Protein AF-A0A4Q8LAD1-F1 (afdb_monomer_lite)

Foldseek 3Di:
DFVLVQLVLLVVLVNDLCQLCVQLVHDSVVNVCSVVVVDRDDDPSSRVSSVVDGSPFDFDADPVRHGDYGPDDDDPDCPDPPPPPPDDD

Secondary structure (DSSP, 8-state):
--HHHHHHHHHHTT--HHHHHHHHTS-HHHHHHHHTTS-SS--HHHHHHHTT--TTSPEEE-TTS-EEEESS-PPP---------PPP-

pLDDT: mean 86.56, std 16.09, range [48.0, 97.5]

Structure (mmCIF, N/CA/C/O backbone):
data_AF-A0A4Q8LAD1-F1
#
_entry.id   AF-A0A4Q8LAD1-F1
#
loop_
_atom_site.group_PDB
_atom_site.id
_atom_site.type_symbol
_atom_site.label_atom_id
_atom_site.label_alt_id
_atom_site.label_comp_id
_atom_site.label_asym_id
_atom_site.label_entity_id
_atom_site.label_seq_id
_atom_site.pdbx_PDB_ins_code
_atom_site.Cartn_x
_atom_site.Cartn_y
_atom_site.Cartn_z
_atom_site.occupancy
_atom_site.B_iso_or_equiv
_atom_site.auth_seq_id
_atom_site.auth_comp_id
_atom_site.auth_asym_id
_atom_site.auth_atom_id
_atom_site.pdbx_PDB_model_num
ATOM 1 N N . MET A 1 1 ? 8.763 -15.155 -2.895 1.00 68.31 1 MET A N 1
ATOM 2 C CA . MET A 1 1 ? 7.660 -14.260 -2.488 1.00 68.31 1 MET A CA 1
ATOM 3 C C . MET A 1 1 ? 6.736 -14.083 -3.682 1.00 68.31 1 MET A C 1
ATOM 5 O O . MET A 1 1 ? 7.255 -13.821 -4.759 1.00 68.31 1 MET A O 1
ATOM 9 N N . ASP A 1 2 ? 5.423 -14.273 -3.532 1.00 91.12 2 ASP A N 1
ATOM 10 C CA . ASP A 1 2 ? 4.456 -13.966 -4.597 1.00 91.12 2 ASP A CA 1
ATOM 11 C C . ASP A 1 2 ? 3.954 -12.526 -4.432 1.00 91.12 2 ASP A C 1
ATOM 13 O O . ASP A 1 2 ? 3.260 -12.204 -3.466 1.00 91.12 2 ASP A O 1
ATOM 17 N N . TRP A 1 3 ? 4.337 -11.644 -5.356 1.00 94.12 3 TRP A N 1
ATOM 18 C CA . TRP A 1 3 ? 4.034 -10.212 -5.262 1.00 94.12 3 TRP A CA 1
ATOM 19 C C . TRP A 1 3 ? 2.541 -9.918 -5.344 1.00 94.12 3 TRP A C 1
ATOM 21 O O . TRP A 1 3 ? 2.058 -9.005 -4.681 1.00 94.12 3 TRP A O 1
ATOM 31 N N . ARG A 1 4 ? 1.797 -10.711 -6.119 1.00 95.50 4 ARG A N 1
ATOM 32 C CA . ARG A 1 4 ? 0.347 -10.571 -6.247 1.00 95.50 4 ARG A CA 1
ATOM 33 C C . ARG A 1 4 ? -0.353 -10.834 -4.917 1.00 95.50 4 ARG A C 1
ATOM 35 O O . ARG A 1 4 ? -1.168 -10.021 -4.491 1.00 95.50 4 ARG A O 1
ATOM 42 N N . SER A 1 5 ? -0.020 -11.940 -4.260 1.00 96.44 5 SER A N 1
ATOM 43 C CA . SER A 1 5 ? -0.565 -12.306 -2.950 1.00 96.44 5 SER A CA 1
ATOM 44 C C . SER A 1 5 ? -0.148 -11.311 -1.873 1.00 96.44 5 SER A C 1
ATOM 46 O O . SER A 1 5 ? -0.953 -10.977 -1.010 1.00 96.44 5 SER A O 1
ATOM 48 N N . HIS A 1 6 ? 1.075 -10.780 -1.954 1.00 96.38 6 HIS A N 1
ATOM 49 C CA . HIS A 1 6 ? 1.544 -9.740 -1.038 1.00 96.38 6 HIS A CA 1
ATOM 50 C C . HIS A 1 6 ? 0.782 -8.420 -1.199 1.00 96.38 6 HIS A C 1
ATOM 52 O O . HIS A 1 6 ? 0.315 -7.855 -0.222 1.00 96.38 6 HIS A O 1
ATOM 58 N N . ILE A 1 7 ? 0.579 -7.940 -2.428 1.00 96.50 7 ILE A N 1
ATOM 59 C CA . ILE A 1 7 ? -0.240 -6.740 -2.665 1.00 96.50 7 ILE A CA 1
ATOM 60 C C . ILE A 1 7 ? -1.683 -6.991 -2.218 1.00 96.50 7 ILE A C 1
ATOM 62 O O . ILE A 1 7 ? -2.302 -6.109 -1.627 1.00 96.50 7 ILE A O 1
ATOM 66 N N . ARG A 1 8 ? -2.217 -8.196 -2.454 1.00 97.31 8 ARG A N 1
ATOM 67 C CA . ARG A 1 8 ? -3.570 -8.553 -2.024 1.00 97.31 8 ARG A CA 1
ATOM 68 C C . ARG A 1 8 ? -3.725 -8.520 -0.505 1.00 97.31 8 ARG A C 1
ATOM 70 O O . ARG A 1 8 ? -4.694 -7.939 -0.037 1.00 97.31 8 ARG A O 1
ATOM 77 N N . SER A 1 9 ? -2.757 -9.032 0.253 1.00 97.50 9 SER A N 1
ATOM 78 C CA . SER A 1 9 ? -2.821 -8.983 1.719 1.00 97.50 9 SER A CA 1
ATOM 79 C C . SER A 1 9 ? -2.786 -7.552 2.269 1.00 97.50 9 SER A C 1
ATOM 81 O O . SER A 1 9 ? -3.453 -7.269 3.259 1.00 97.50 9 SER A O 1
ATOM 83 N N . LEU A 1 10 ? -2.080 -6.625 1.610 1.00 97.25 10 LEU A N 1
ATOM 84 C CA . LEU A 1 10 ? -2.110 -5.199 1.961 1.00 97.25 10 LEU A CA 1
ATOM 85 C C . LEU A 1 10 ? -3.486 -4.575 1.697 1.00 97.25 10 LEU A C 1
ATOM 87 O O . LEU A 1 10 ? -3.979 -3.804 2.519 1.00 97.25 10 LEU A O 1
ATOM 91 N N . VAL A 1 11 ? -4.114 -4.921 0.569 1.00 97.44 11 VAL A N 1
ATOM 92 C CA . VAL A 1 11 ? -5.475 -4.469 0.242 1.00 97.44 11 VAL A CA 1
ATOM 93 C C . VAL A 1 11 ? -6.485 -5.014 1.253 1.00 97.44 11 VAL A C 1
ATOM 95 O O . VAL A 1 11 ? -7.300 -4.247 1.761 1.00 97.44 11 VAL A O 1
ATOM 98 N N . ASP A 1 12 ? -6.391 -6.298 1.602 1.00 97.50 12 ASP A N 1
ATOM 99 C CA . ASP A 1 12 ? -7.257 -6.935 2.602 1.00 97.50 12 ASP A CA 1
ATOM 100 C C . ASP A 1 12 ? -7.055 -6.327 4.008 1.00 97.50 12 ASP A C 1
ATOM 102 O O . ASP A 1 12 ? -7.999 -6.241 4.790 1.00 97.50 12 ASP A O 1
ATOM 106 N N . ALA A 1 13 ? -5.853 -5.819 4.312 1.00 95.94 13 ALA A N 1
ATOM 107 C CA . ALA A 1 13 ? -5.554 -5.054 5.529 1.00 95.94 13 ALA A CA 1
ATOM 108 C C . ALA A 1 13 ? -6.059 -3.593 5.497 1.00 95.94 13 ALA A C 1
ATOM 110 O O . ALA A 1 13 ? -5.880 -2.846 6.460 1.00 95.94 13 ALA A O 1
ATOM 111 N N . GLY A 1 14 ? -6.692 -3.166 4.401 1.00 96.69 14 GLY A N 1
ATOM 112 C CA . GLY A 1 14 ? -7.278 -1.834 4.250 1.00 96.69 14 GLY A CA 1
ATOM 113 C C . GLY A 1 14 ? -6.344 -0.783 3.649 1.00 96.69 14 GLY A C 1
ATOM 114 O O . GLY A 1 14 ? -6.677 0.404 3.679 1.00 96.69 14 GLY A O 1
ATOM 115 N N . ALA A 1 15 ? -5.193 -1.173 3.090 1.00 97.19 15 ALA A N 1
ATOM 116 C CA . ALA A 1 15 ? -4.344 -0.253 2.341 1.00 97.19 15 ALA A CA 1
ATOM 117 C C . ALA A 1 15 ? -4.936 -0.015 0.936 1.00 97.19 15 ALA A C 1
ATOM 119 O O . ALA A 1 15 ? -5.035 -0.951 0.137 1.00 97.19 15 ALA A O 1
ATOM 120 N N . PRO A 1 16 ? -5.316 1.224 0.577 1.00 97.25 16 PRO A N 1
ATOM 121 C CA . PRO A 1 16 ? -5.837 1.500 -0.753 1.00 97.25 16 PRO A CA 1
ATOM 122 C C . PRO A 1 16 ? -4.724 1.392 -1.804 1.00 97.25 16 PRO A C 1
ATOM 124 O O . PRO A 1 16 ? -3.566 1.725 -1.544 1.00 97.25 16 PRO A O 1
ATOM 127 N N . ILE A 1 17 ? -5.086 1.000 -3.031 1.00 96.88 17 ILE A N 1
ATOM 128 C CA . ILE A 1 17 ? -4.137 0.816 -4.147 1.00 96.88 17 ILE A CA 1
ATOM 129 C C . ILE A 1 17 ? -3.267 2.060 -4.369 1.00 96.88 17 ILE A C 1
ATOM 131 O O . ILE A 1 17 ? -2.072 1.930 -4.618 1.00 96.88 17 ILE A O 1
ATOM 135 N N . GLY A 1 18 ? -3.835 3.264 -4.233 1.00 96.56 18 GLY A N 1
ATOM 136 C CA . GLY A 1 18 ? -3.085 4.516 -4.367 1.00 96.56 18 GLY A CA 1
ATOM 137 C C . GLY A 1 18 ? -1.957 4.664 -3.341 1.00 96.56 18 GLY A C 1
ATOM 138 O O . GLY A 1 18 ? -0.872 5.114 -3.694 1.00 96.56 18 GLY A O 1
ATOM 139 N N . VAL A 1 19 ? -2.169 4.216 -2.101 1.00 97.38 19 VAL A N 1
ATOM 140 C CA . VAL A 1 19 ? -1.150 4.254 -1.039 1.00 97.38 19 VAL A CA 1
ATOM 141 C C . VAL A 1 19 ? -0.071 3.199 -1.268 1.00 97.38 19 VAL A C 1
ATOM 143 O O . VAL A 1 19 ? 1.111 3.489 -1.092 1.00 97.38 19 VAL A O 1
ATOM 146 N N . ILE A 1 20 ? -0.452 2.006 -1.733 1.00 96.88 20 ILE A N 1
ATOM 147 C CA . ILE A 1 20 ? 0.499 0.957 -2.136 1.00 96.88 20 ILE A CA 1
ATOM 148 C C . ILE A 1 20 ? 1.381 1.456 -3.286 1.00 96.88 20 ILE A C 1
ATOM 150 O O . ILE A 1 20 ? 2.606 1.374 -3.212 1.00 96.88 20 ILE A O 1
ATOM 154 N N . ALA A 1 21 ? 0.767 2.036 -4.316 1.00 96.56 21 ALA A N 1
ATOM 155 C CA . ALA A 1 21 ? 1.466 2.586 -5.471 1.00 96.56 21 ALA A CA 1
ATOM 156 C C . ALA A 1 21 ? 2.408 3.736 -5.082 1.00 96.56 21 ALA A C 1
ATOM 158 O O . ALA A 1 21 ? 3.562 3.747 -5.508 1.00 96.56 21 ALA A O 1
ATOM 159 N N . ALA A 1 22 ? 1.952 4.652 -4.220 1.00 95.88 22 ALA A N 1
ATOM 160 C CA . ALA A 1 22 ? 2.765 5.754 -3.712 1.00 95.88 22 ALA A CA 1
ATOM 161 C C . ALA A 1 22 ? 3.980 5.252 -2.916 1.00 95.88 22 ALA A C 1
ATOM 163 O O . ALA A 1 22 ? 5.094 5.721 -3.140 1.00 95.88 22 ALA A O 1
ATOM 164 N N . HIS A 1 23 ? 3.793 4.255 -2.046 1.00 95.38 23 HIS A N 1
ATOM 165 C CA . HIS A 1 23 ? 4.887 3.634 -1.295 1.00 95.38 23 HIS A CA 1
ATOM 166 C C . HIS A 1 23 ? 5.916 2.968 -2.219 1.00 95.38 23 HIS A C 1
ATOM 168 O O . HIS A 1 23 ? 7.121 3.101 -2.019 1.00 95.38 23 HIS A O 1
ATOM 174 N N . MET A 1 24 ? 5.439 2.287 -3.261 1.00 94.75 24 MET A N 1
ATOM 175 C CA . MET A 1 24 ? 6.262 1.644 -4.287 1.00 94.75 24 MET A CA 1
ATOM 176 C C . MET A 1 24 ? 6.881 2.619 -5.298 1.00 94.75 24 MET A C 1
ATOM 178 O O . MET A 1 24 ? 7.705 2.189 -6.099 1.00 94.75 24 MET A O 1
ATOM 182 N N . GLN A 1 25 ? 6.474 3.893 -5.293 1.00 94.56 25 GLN A N 1
ATOM 183 C CA . GLN A 1 25 ? 6.815 4.897 -6.308 1.00 94.56 25 GLN A CA 1
ATOM 184 C C . GLN A 1 25 ? 6.482 4.478 -7.749 1.00 94.56 25 GLN A C 1
ATOM 186 O O . GLN A 1 25 ? 7.254 4.686 -8.685 1.00 94.56 25 GLN A O 1
ATOM 191 N N . VAL A 1 26 ? 5.306 3.885 -7.941 1.00 94.62 26 VAL A N 1
ATOM 192 C CA . VAL A 1 26 ? 4.788 3.487 -9.258 1.00 94.62 26 VAL A CA 1
ATOM 193 C C . VAL A 1 26 ? 3.385 4.047 -9.479 1.00 94.62 26 VAL A C 1
ATOM 195 O O . VAL A 1 26 ? 2.763 4.592 -8.570 1.00 94.62 26 VAL A O 1
ATOM 198 N N . SER A 1 27 ? 2.856 3.901 -10.695 1.00 96.06 27 SER A N 1
ATOM 199 C CA . SER A 1 27 ? 1.462 4.250 -10.968 1.00 96.06 27 SER A CA 1
ATOM 200 C C . SER A 1 27 ? 0.490 3.226 -10.348 1.00 96.06 27 SER A C 1
ATOM 202 O O . SER A 1 27 ? 0.813 2.036 -10.265 1.00 96.06 27 SER A O 1
ATOM 204 N N . PRO A 1 28 ? -0.742 3.629 -9.980 1.00 96.56 28 PRO A N 1
ATOM 205 C CA . PRO A 1 28 ? -1.784 2.696 -9.532 1.00 96.56 28 PRO A CA 1
ATOM 206 C C . PRO A 1 28 ? -2.106 1.595 -10.556 1.00 96.56 28 PRO A C 1
ATOM 208 O O . PRO A 1 28 ? -2.443 0.467 -10.185 1.00 96.56 28 PRO A O 1
ATOM 211 N N . SER A 1 29 ? -1.958 1.898 -11.850 1.00 95.81 29 SER A N 1
ATOM 212 C CA . SER A 1 29 ? -2.125 0.919 -12.926 1.00 95.81 29 SER A CA 1
ATOM 213 C C . SER A 1 29 ? -1.100 -0.206 -12.836 1.00 95.81 29 SER A C 1
ATOM 215 O O . SER A 1 29 ? -1.480 -1.360 -12.989 1.00 95.81 29 SER A O 1
ATOM 217 N N . ALA A 1 30 ? 0.161 0.089 -12.500 1.00 94.75 30 ALA A N 1
ATOM 218 C CA . ALA A 1 30 ? 1.192 -0.941 -12.355 1.00 94.75 30 ALA A CA 1
ATOM 219 C C . ALA A 1 30 ? 0.844 -1.946 -11.242 1.00 94.75 30 ALA A C 1
ATOM 221 O O . ALA A 1 30 ? 1.005 -3.155 -11.406 1.00 94.75 30 ALA A O 1
ATOM 222 N N . VAL A 1 31 ? 0.296 -1.461 -10.122 1.00 95.94 31 VAL A N 1
ATOM 223 C CA . VAL A 1 31 ? -0.206 -2.317 -9.033 1.00 95.94 31 VAL A CA 1
ATOM 224 C C . VAL A 1 31 ? -1.395 -3.159 -9.513 1.00 95.94 31 VAL A C 1
ATOM 226 O O . VAL A 1 31 ? -1.454 -4.363 -9.257 1.00 95.94 31 VAL A O 1
ATOM 229 N N . SER A 1 32 ? -2.310 -2.550 -10.270 1.00 96.06 32 SER A N 1
ATOM 230 C CA . SER A 1 32 ? -3.479 -3.234 -10.841 1.00 96.06 32 SER A CA 1
ATOM 231 C C . SER A 1 32 ? -3.090 -4.322 -11.850 1.00 96.06 32 SER A C 1
ATOM 233 O O . SER A 1 32 ? -3.695 -5.391 -11.868 1.00 96.06 32 SER A O 1
ATOM 235 N N . GLU A 1 33 ? -2.049 -4.107 -12.656 1.00 96.19 33 GLU A N 1
ATOM 236 C CA . GLU A 1 33 ? -1.521 -5.099 -13.600 1.00 96.19 33 GLU A CA 1
ATOM 237 C C . GLU A 1 33 ? -0.918 -6.317 -12.897 1.00 96.19 33 GLU A C 1
ATOM 239 O O . GLU A 1 33 ? -1.107 -7.447 -13.359 1.00 96.19 33 GLU A O 1
ATOM 244 N N . ILE A 1 34 ? -0.239 -6.109 -11.764 1.00 95.12 34 ILE A N 1
ATOM 245 C CA . ILE A 1 34 ? 0.274 -7.205 -10.933 1.00 95.12 34 ILE A CA 1
ATOM 246 C C . ILE A 1 34 ? -0.891 -7.993 -10.321 1.00 95.12 34 ILE A C 1
ATOM 248 O O . ILE A 1 34 ? -0.911 -9.224 -10.377 1.00 95.12 34 ILE A O 1
ATOM 252 N N . LEU A 1 35 ? -1.916 -7.304 -9.807 1.00 95.56 35 LEU A N 1
ATOM 253 C CA . LEU A 1 35 ? -3.132 -7.943 -9.288 1.00 95.56 35 LEU A CA 1
ATOM 254 C C . LEU A 1 35 ? -3.898 -8.731 -10.361 1.00 95.56 35 LEU A C 1
ATOM 256 O O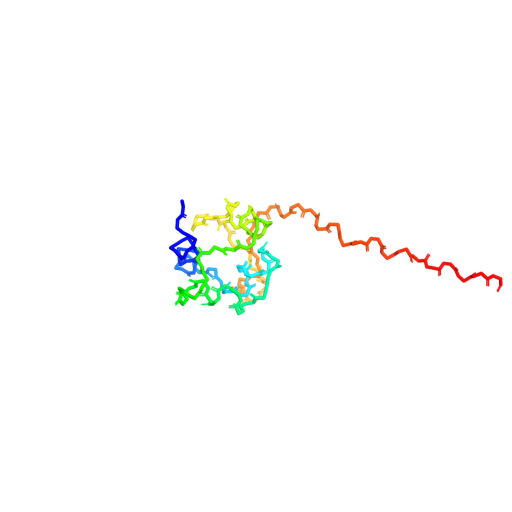 . LEU A 1 35 ? -4.440 -9.804 -10.070 1.00 95.56 35 LEU A O 1
ATOM 260 N N . ALA A 1 36 ? -3.896 -8.237 -11.600 1.00 95.69 36 ALA A N 1
ATOM 261 C CA . ALA A 1 36 ? -4.474 -8.897 -12.767 1.00 95.69 36 ALA A CA 1
ATOM 262 C C . ALA A 1 36 ? -3.602 -10.040 -13.324 1.00 95.69 36 ALA A C 1
ATOM 264 O O . ALA A 1 36 ? -4.021 -10.721 -14.256 1.00 95.69 36 ALA A O 1
ATOM 265 N N . GLY A 1 37 ? -2.397 -10.257 -12.785 1.00 93.44 37 GLY A N 1
ATOM 266 C CA . GLY A 1 37 ? -1.465 -11.286 -13.254 1.00 93.44 37 GLY A CA 1
ATOM 267 C C . GLY A 1 37 ? -0.823 -10.990 -14.614 1.00 93.44 37 GLY A C 1
ATOM 268 O O . GLY A 1 37 ? -0.178 -11.869 -15.180 1.00 93.44 37 GLY A O 1
ATOM 269 N N . ARG A 1 38 ? -0.974 -9.766 -15.138 1.00 92.75 38 ARG A N 1
ATOM 270 C CA . ARG A 1 38 ? -0.340 -9.326 -16.394 1.00 92.75 38 ARG A CA 1
ATOM 271 C C . ARG A 1 38 ? 1.156 -9.080 -16.213 1.00 92.75 38 ARG A C 1
ATOM 273 O O . ARG A 1 38 ? 1.933 -9.314 -17.132 1.00 92.75 38 ARG A O 1
ATOM 280 N N . THR A 1 39 ? 1.548 -8.688 -15.002 1.00 90.88 39 THR A N 1
ATOM 281 C CA . THR A 1 39 ? 2.939 -8.473 -14.602 1.00 90.88 39 THR A CA 1
ATOM 282 C C . THR A 1 39 ? 3.269 -9.366 -13.409 1.00 90.88 39 THR A C 1
ATOM 284 O O . THR A 1 39 ? 2.610 -9.299 -12.376 1.00 90.88 39 THR A O 1
ATOM 287 N N . LYS A 1 40 ? 4.300 -10.211 -13.533 1.00 84.00 40 LYS A N 1
ATOM 288 C CA . LYS A 1 40 ? 4.679 -11.177 -12.480 1.00 84.00 40 LYS A CA 1
ATOM 289 C C . LYS A 1 40 ? 5.482 -10.559 -11.331 1.00 84.00 40 LYS A C 1
ATOM 291 O O . LYS A 1 40 ? 5.507 -11.119 -10.241 1.00 84.00 40 LYS A O 1
ATOM 296 N N . SER A 1 41 ? 6.163 -9.437 -11.571 1.00 85.81 41 SER A N 1
ATOM 297 C CA . SER A 1 41 ? 7.016 -8.781 -10.576 1.00 85.81 41 SER A CA 1
ATOM 298 C C . SER A 1 41 ? 7.101 -7.273 -10.817 1.00 85.81 41 SER A C 1
ATOM 300 O O . SER A 1 41 ? 7.205 -6.865 -11.976 1.00 85.81 41 SER A O 1
ATOM 302 N N . PRO A 1 42 ? 7.124 -6.442 -9.758 1.00 90.19 42 PRO A N 1
ATOM 303 C CA . PRO A 1 42 ? 7.510 -5.040 -9.869 1.00 90.19 42 PRO A CA 1
ATOM 304 C C . PRO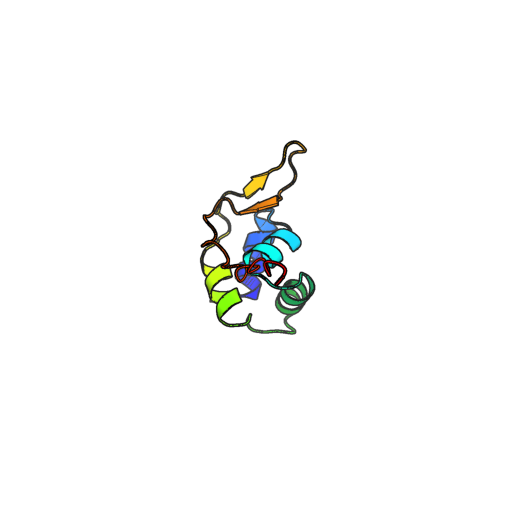 A 1 42 ? 8.945 -4.883 -10.399 1.00 90.19 42 PRO A C 1
ATOM 306 O O . PRO A 1 42 ? 9.744 -5.826 -10.365 1.00 90.19 42 PRO A O 1
ATOM 309 N N . ARG A 1 43 ? 9.294 -3.658 -10.818 1.00 90.56 43 ARG A N 1
ATOM 310 C CA . ARG A 1 43 ? 10.701 -3.254 -11.002 1.00 90.56 43 ARG A CA 1
ATOM 311 C C . ARG A 1 43 ? 11.461 -3.376 -9.675 1.00 90.56 43 ARG A C 1
ATOM 313 O O . ARG A 1 43 ? 10.852 -3.260 -8.615 1.00 90.56 43 ARG A O 1
ATOM 320 N N . ALA A 1 44 ? 12.778 -3.573 -9.740 1.00 91.31 44 ALA A N 1
ATOM 321 C CA . ALA A 1 44 ? 13.599 -3.912 -8.572 1.00 91.31 44 ALA A CA 1
ATOM 322 C C . ALA A 1 44 ? 13.425 -2.939 -7.388 1.00 91.31 44 ALA A C 1
ATOM 324 O O . ALA A 1 44 ? 13.121 -3.382 -6.286 1.00 91.31 44 ALA A O 1
ATOM 325 N N . ASP A 1 45 ? 13.525 -1.626 -7.618 1.00 90.50 45 ASP A N 1
ATOM 326 C CA . ASP A 1 45 ? 13.330 -0.606 -6.572 1.00 90.50 45 ASP A CA 1
ATOM 327 C C . ASP A 1 45 ? 11.932 -0.681 -5.925 1.00 90.50 45 ASP A C 1
ATOM 329 O O . ASP A 1 45 ? 11.801 -0.767 -4.704 1.00 90.50 45 ASP A O 1
ATOM 333 N N . ALA A 1 46 ? 10.880 -0.780 -6.744 1.00 93.81 46 ALA A N 1
ATOM 334 C CA . ALA A 1 46 ? 9.506 -0.926 -6.266 1.00 93.81 46 ALA A CA 1
ATOM 335 C C . ALA A 1 46 ? 9.299 -2.21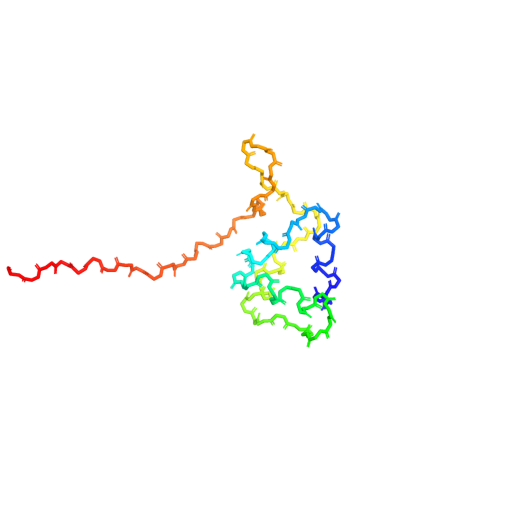8 -5.457 1.00 93.81 46 ALA A C 1
ATOM 337 O O . ALA A 1 46 ? 8.544 -2.221 -4.486 1.00 93.81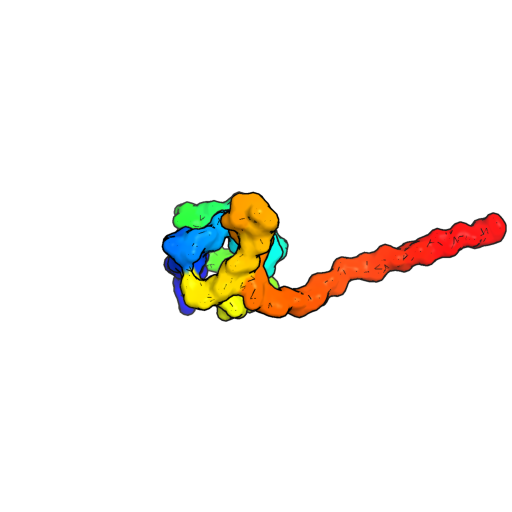 46 ALA A O 1
ATOM 338 N N . ALA A 1 47 ? 9.973 -3.309 -5.832 1.00 93.69 47 ALA A N 1
ATOM 339 C CA . ALA A 1 47 ? 9.946 -4.565 -5.089 1.00 93.69 47 ALA A CA 1
ATOM 340 C C . ALA A 1 47 ? 10.625 -4.428 -3.715 1.00 93.69 47 ALA A C 1
ATOM 342 O O . ALA A 1 47 ? 10.073 -4.899 -2.722 1.00 93.69 47 ALA A O 1
ATOM 343 N N . PHE A 1 48 ? 11.769 -3.736 -3.632 1.00 93.19 48 PHE A N 1
ATOM 344 C CA . PHE A 1 48 ? 12.432 -3.458 -2.354 1.00 93.19 48 PHE A CA 1
ATOM 345 C C . PHE A 1 48 ? 11.577 -2.591 -1.435 1.00 93.19 48 PHE A C 1
ATOM 347 O O . PHE A 1 48 ? 11.484 -2.885 -0.247 1.00 93.19 48 PHE A O 1
ATOM 354 N N . ARG A 1 49 ? 10.923 -1.556 -1.974 1.00 94.06 49 ARG A N 1
ATOM 355 C CA . ARG A 1 49 ? 9.980 -0.728 -1.210 1.00 94.06 49 ARG A CA 1
ATOM 356 C C . ARG A 1 49 ? 8.811 -1.571 -0.711 1.00 94.06 49 ARG A C 1
ATOM 358 O O . ARG A 1 49 ? 8.572 -1.638 0.486 1.00 94.06 49 ARG A O 1
ATOM 365 N N . LEU A 1 50 ? 8.157 -2.308 -1.608 1.00 94.44 50 LEU A N 1
ATOM 366 C CA . LEU A 1 50 ? 7.026 -3.173 -1.272 1.00 94.44 50 LEU A CA 1
ATOM 367 C C . LEU A 1 50 ? 7.362 -4.226 -0.199 1.00 94.44 50 LEU A C 1
ATOM 369 O O . LEU A 1 50 ? 6.518 -4.540 0.639 1.00 94.44 50 LEU A O 1
ATOM 373 N N . ALA A 1 51 ? 8.585 -4.757 -0.201 1.00 94.06 51 ALA A N 1
ATOM 374 C CA . ALA A 1 51 ? 9.043 -5.739 0.780 1.00 94.06 51 ALA A CA 1
ATOM 375 C C . ALA A 1 51 ? 9.190 -5.177 2.209 1.00 94.06 51 ALA A C 1
ATOM 377 O O . ALA A 1 51 ? 9.298 -5.956 3.154 1.00 94.06 51 ALA A O 1
ATOM 378 N N . ARG A 1 52 ? 9.179 -3.848 2.392 1.00 94.06 52 ARG A N 1
ATOM 379 C CA . ARG A 1 52 ? 9.275 -3.197 3.712 1.00 94.06 52 ARG A CA 1
ATOM 380 C C . ARG A 1 52 ? 7.945 -3.113 4.456 1.00 94.06 52 ARG A C 1
ATOM 382 O O . ARG A 1 52 ? 7.939 -2.760 5.631 1.00 94.06 52 ARG A O 1
ATOM 389 N N . VAL A 1 53 ? 6.835 -3.410 3.785 1.00 95.25 53 VAL A N 1
ATOM 390 C CA . VAL A 1 53 ? 5.489 -3.362 4.364 1.00 95.25 53 VAL A CA 1
ATOM 391 C C . VAL A 1 53 ? 4.818 -4.727 4.277 1.00 95.25 53 VAL A C 1
ATOM 393 O O . VAL A 1 53 ? 5.101 -5.529 3.391 1.00 95.25 53 VAL A O 1
ATOM 396 N N . ASN A 1 54 ? 3.913 -4.994 5.208 1.00 95.31 54 ASN A N 1
ATOM 397 C CA . ASN A 1 54 ? 3.106 -6.207 5.298 1.00 95.31 54 ASN A CA 1
ATOM 398 C C . ASN A 1 54 ? 1.706 -5.874 5.850 1.00 95.31 54 ASN A C 1
ATOM 400 O O . ASN A 1 54 ? 1.430 -4.733 6.215 1.00 95.31 54 ASN A O 1
ATOM 404 N N . ALA A 1 55 ? 0.823 -6.870 5.945 1.00 93.50 55 ALA A N 1
ATOM 405 C CA . ALA A 1 55 ? -0.558 -6.685 6.404 1.00 93.50 55 ALA A CA 1
ATOM 406 C C . ALA A 1 55 ? -0.699 -6.143 7.846 1.00 93.50 55 ALA A C 1
ATOM 408 O O . ALA A 1 55 ? -1.753 -5.633 8.206 1.00 93.50 55 ALA A O 1
ATOM 409 N N . GLN A 1 56 ? 0.343 -6.242 8.676 1.00 93.88 56 GLN A N 1
ATOM 410 C CA . GLN A 1 56 ? 0.357 -5.722 10.050 1.00 93.88 56 GLN A CA 1
ATOM 411 C C . GLN A 1 56 ? 0.952 -4.312 10.135 1.00 93.88 56 GLN A C 1
ATOM 413 O O . GLN A 1 56 ? 0.989 -3.712 11.207 1.00 93.88 56 GLN A O 1
ATOM 418 N N . THR A 1 57 ? 1.449 -3.785 9.015 1.00 94.25 57 THR A N 1
ATOM 419 C CA . THR A 1 57 ? 2.061 -2.463 8.970 1.00 94.25 57 THR A CA 1
ATOM 420 C C . THR A 1 57 ? 1.006 -1.400 9.277 1.00 94.25 57 THR A C 1
ATOM 422 O O . THR A 1 57 ? -0.010 -1.340 8.581 1.00 94.25 57 THR A O 1
ATOM 425 N N . PRO A 1 58 ? 1.228 -0.536 10.285 1.00 95.00 58 PRO A N 1
ATOM 426 C CA . PRO A 1 58 ? 0.257 0.484 10.645 1.00 95.00 58 PRO A CA 1
ATOM 427 C C . PRO A 1 58 ? 0.014 1.455 9.485 1.00 95.00 58 PRO A C 1
ATOM 429 O O . PRO A 1 58 ? 0.935 1.847 8.766 1.00 95.00 58 PRO A O 1
ATOM 432 N N . LEU A 1 59 ? -1.242 1.862 9.316 1.00 95.31 59 LEU A N 1
ATOM 433 C CA . LEU A 1 59 ? -1.670 2.805 8.287 1.00 95.31 59 LEU A CA 1
ATOM 434 C C . LEU A 1 59 ? -1.863 4.190 8.903 1.00 95.31 59 LEU A C 1
ATOM 436 O O . LEU A 1 59 ? -2.602 4.354 9.874 1.00 95.31 59 LEU A O 1
ATOM 440 N N . LYS A 1 60 ? -1.226 5.202 8.313 1.00 95.31 60 LYS A N 1
ATOM 441 C CA . LYS A 1 60 ? -1.445 6.603 8.663 1.00 95.31 60 LYS A CA 1
ATOM 442 C C . LYS A 1 60 ? -2.756 7.077 8.047 1.00 95.31 60 LYS A C 1
ATOM 444 O O . LYS A 1 60 ? -3.004 6.855 6.858 1.00 95.31 60 LYS A O 1
ATOM 449 N N . ARG A 1 61 ? -3.557 7.771 8.853 1.00 95.38 61 ARG A N 1
ATOM 450 C CA . ARG A 1 61 ? -4.810 8.396 8.431 1.00 95.38 61 ARG A CA 1
ATOM 451 C C . ARG A 1 61 ? -4.721 9.920 8.503 1.00 95.38 61 ARG A C 1
ATOM 453 O O . ARG A 1 61 ? -3.945 10.440 9.304 1.00 95.38 61 ARG A O 1
ATOM 460 N N . ASP A 1 62 ? -5.456 10.611 7.640 1.00 94.75 62 ASP A N 1
ATOM 461 C CA . ASP A 1 62 ? -5.657 12.061 7.734 1.00 94.75 62 ASP A CA 1
ATOM 462 C C . ASP A 1 62 ? -6.738 12.420 8.773 1.00 94.75 62 ASP A C 1
ATOM 464 O O . ASP A 1 62 ? -7.296 11.543 9.439 1.00 94.75 62 ASP A O 1
ATOM 468 N N . SER A 1 63 ? -7.017 13.718 8.927 1.00 94.12 63 SER A N 1
ATOM 469 C CA . SER A 1 63 ? -8.036 14.236 9.850 1.00 94.12 63 SER A CA 1
ATOM 470 C C . SER A 1 63 ? -9.455 13.755 9.524 1.00 94.12 63 SER A C 1
ATOM 472 O O . SER A 1 63 ? -10.283 13.666 10.425 1.00 94.12 63 SER A O 1
ATOM 474 N N . ASP A 1 64 ? -9.723 13.404 8.263 1.00 94.69 64 ASP A N 1
ATOM 475 C CA . ASP A 1 64 ? -10.989 12.829 7.795 1.00 94.69 64 ASP A CA 1
ATOM 476 C C . ASP A 1 64 ? -11.043 11.298 7.981 1.00 94.69 64 ASP A C 1
ATOM 478 O O . ASP A 1 64 ? -12.014 10.640 7.600 1.00 94.69 64 ASP A O 1
ATOM 482 N N . GLY A 1 65 ? -9.998 10.698 8.560 1.00 93.44 65 GLY A N 1
ATOM 483 C CA . GLY A 1 65 ? -9.901 9.264 8.818 1.00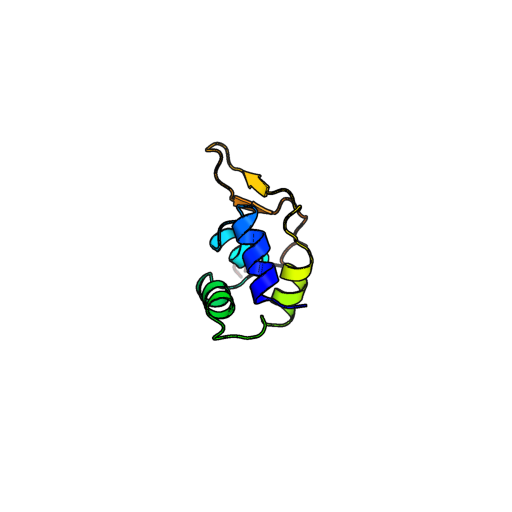 93.44 65 GLY A CA 1
ATOM 484 C C . GLY A 1 65 ? -9.532 8.421 7.593 1.00 93.44 65 GLY A C 1
ATOM 485 O O . GLY A 1 65 ? -9.572 7.186 7.679 1.00 93.44 65 GLY A O 1
ATOM 486 N N . ARG A 1 66 ? -9.149 9.038 6.469 1.00 95.25 66 ARG A N 1
ATOM 487 C CA . ARG A 1 66 ? -8.763 8.343 5.232 1.00 95.25 66 ARG A CA 1
ATOM 488 C C . ARG A 1 66 ? -7.327 7.862 5.319 1.00 95.25 66 ARG A C 1
ATOM 490 O O . ARG A 1 66 ? -6.456 8.573 5.803 1.00 95.25 66 ARG A O 1
ATOM 497 N N . VAL A 1 67 ? -7.059 6.660 4.816 1.00 96.06 67 VAL A N 1
ATOM 498 C CA . VAL A 1 67 ? -5.696 6.115 4.757 1.00 96.06 67 VAL A CA 1
ATOM 499 C C . VAL A 1 67 ? -4.885 6.859 3.695 1.00 96.06 67 VAL A C 1
ATOM 501 O O . VAL A 1 67 ? -5.241 6.831 2.518 1.00 96.06 67 VAL A O 1
ATOM 504 N N . VAL A 1 68 ? -3.779 7.481 4.109 1.00 95.31 68 VAL A N 1
ATOM 505 C CA . VAL A 1 68 ? -2.923 8.310 3.239 1.00 95.31 68 VAL A CA 1
ATOM 506 C C . VAL A 1 68 ? -1.506 7.771 3.063 1.00 95.31 68 VAL A C 1
ATOM 508 O O . VAL A 1 68 ? -0.835 8.138 2.103 1.00 95.31 68 VAL A O 1
ATOM 511 N N . ALA A 1 69 ? -1.030 6.904 3.961 1.00 94.56 69 ALA A N 1
ATOM 512 C CA . ALA A 1 69 ? 0.304 6.307 3.869 1.00 94.56 69 ALA A CA 1
ATOM 513 C C . ALA A 1 69 ? 0.437 5.060 4.756 1.00 94.56 69 ALA A C 1
ATOM 515 O O . ALA A 1 69 ? -0.342 4.863 5.688 1.00 94.56 69 ALA A O 1
ATOM 516 N N . PHE A 1 70 ? 1.483 4.266 4.529 1.00 94.50 70 PHE A N 1
ATOM 517 C CA . PHE A 1 70 ? 2.007 3.368 5.561 1.00 94.50 70 PHE A CA 1
ATOM 518 C C . PHE A 1 70 ? 2.791 4.185 6.591 1.00 94.50 70 PHE A C 1
ATOM 520 O O . PHE A 1 70 ? 3.559 5.073 6.223 1.00 94.50 70 PHE A O 1
ATOM 527 N N . ALA A 1 71 ? 2.635 3.878 7.875 1.00 90.19 71 ALA A N 1
ATOM 528 C CA . ALA A 1 71 ? 3.403 4.479 8.963 1.00 90.19 71 ALA A CA 1
ATOM 529 C C . ALA A 1 71 ? 4.777 3.799 9.113 1.00 90.19 71 ALA A C 1
ATOM 531 O O . ALA A 1 71 ? 5.176 3.380 10.195 1.00 90.19 71 ALA A O 1
ATOM 532 N N . VAL A 1 72 ? 5.491 3.679 7.994 1.00 83.62 72 VAL A N 1
ATOM 533 C CA . VAL A 1 72 ? 6.883 3.226 7.921 1.00 83.62 72 VAL A CA 1
ATOM 534 C C . VAL A 1 72 ? 7.709 4.416 7.452 1.00 83.62 72 VAL A C 1
ATOM 536 O O . VAL A 1 72 ? 7.256 5.119 6.542 1.00 83.62 72 VAL A O 1
ATOM 539 N N . PRO A 1 73 ? 8.895 4.675 8.031 1.00 61.75 73 PRO A N 1
ATOM 540 C CA . PRO A 1 73 ? 9.808 5.650 7.461 1.00 61.75 73 PRO A CA 1
ATOM 541 C C . PRO A 1 73 ? 10.140 5.223 6.027 1.00 61.75 73 PRO A C 1
ATOM 543 O O . PRO A 1 73 ? 10.813 4.221 5.785 1.00 61.75 73 PRO A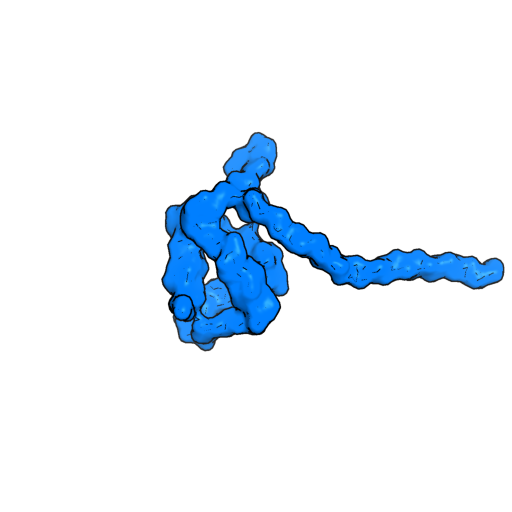 O 1
ATOM 546 N N . LEU A 1 74 ? 9.609 5.970 5.064 1.00 59.94 74 LEU A N 1
ATOM 547 C CA . LEU A 1 74 ? 10.142 5.970 3.715 1.00 59.94 74 LEU A CA 1
ATOM 548 C C . LEU A 1 74 ? 11.515 6.626 3.823 1.00 59.94 74 LEU A C 1
ATOM 550 O O . LEU A 1 74 ? 11.595 7.745 4.335 1.00 59.94 74 LEU A O 1
ATOM 554 N N . ASP A 1 75 ? 12.577 5.947 3.374 1.00 58.09 75 ASP A N 1
ATOM 555 C CA . ASP A 1 75 ? 13.848 6.643 3.159 1.00 58.09 75 ASP A CA 1
ATOM 556 C C . ASP A 1 75 ? 13.535 7.890 2.327 1.00 58.09 75 ASP A C 1
ATOM 558 O O . ASP A 1 75 ? 12.750 7.780 1.369 1.00 58.09 75 ASP A O 1
ATOM 562 N N . PRO A 1 76 ? 14.052 9.071 2.714 1.00 52.44 76 PRO A N 1
ATOM 563 C CA . PRO A 1 76 ? 13.780 10.290 1.983 1.00 52.44 76 PRO A CA 1
ATOM 564 C C . PRO A 1 76 ? 14.109 10.026 0.523 1.00 52.44 76 PRO A C 1
ATOM 566 O O . PRO A 1 76 ? 15.219 9.645 0.158 1.00 52.44 76 PRO A O 1
ATOM 569 N N . VAL A 1 77 ? 13.088 10.167 -0.312 1.00 54.75 77 VAL A N 1
ATOM 570 C CA . VAL A 1 77 ? 13.269 10.198 -1.750 1.00 54.75 77 VAL A CA 1
ATOM 571 C C . VAL A 1 77 ? 14.130 11.426 -1.966 1.00 54.75 77 VAL A C 1
ATOM 573 O O . VAL A 1 77 ? 13.648 12.536 -1.727 1.00 54.75 77 VAL A O 1
ATOM 576 N N . GLU A 1 78 ? 15.393 11.244 -2.352 1.00 49.56 78 GLU A N 1
ATOM 577 C CA . GLU A 1 78 ? 16.196 12.322 -2.918 1.00 49.56 78 GLU A CA 1
ATOM 578 C C . GLU A 1 78 ? 15.483 12.779 -4.192 1.00 49.56 78 GLU A C 1
ATOM 580 O O . GLU A 1 78 ? 15.769 12.360 -5.310 1.00 49.56 78 GLU A O 1
ATOM 585 N N . THR A 1 79 ? 14.457 13.605 -4.006 1.00 53.69 79 THR A N 1
ATOM 586 C CA . THR A 1 79 ? 13.881 14.414 -5.060 1.00 53.69 79 THR A CA 1
ATOM 587 C C . THR A 1 79 ? 15.022 15.331 -5.428 1.00 53.69 79 THR A C 1
ATOM 589 O O . THR A 1 79 ? 15.397 16.183 -4.622 1.00 53.69 79 THR A O 1
ATOM 592 N N . GLY A 1 80 ? 15.651 15.038 -6.568 1.00 48.00 80 GLY A N 1
ATOM 593 C CA . GLY A 1 80 ? 16.835 15.727 -7.048 1.00 48.00 80 GLY A CA 1
ATOM 594 C C . GLY A 1 80 ? 16.722 17.210 -6.748 1.00 48.00 80 GLY A C 1
ATOM 595 O O . GLY A 1 80 ? 15.763 17.856 -7.166 1.00 48.00 80 GLY A O 1
ATOM 596 N N . LYS A 1 81 ? 17.673 17.689 -5.944 1.00 51.28 81 LYS A N 1
ATOM 597 C CA . LYS A 1 81 ? 17.965 19.088 -5.657 1.00 51.28 81 LYS A CA 1
ATOM 598 C C . LYS A 1 81 ? 17.476 19.958 -6.816 1.00 51.28 81 LYS A C 1
ATOM 600 O O . LYS A 1 81 ? 18.115 19.993 -7.866 1.00 51.28 81 LYS A O 1
ATOM 605 N N . ALA A 1 82 ? 16.357 20.655 -6.626 1.00 48.84 82 ALA A N 1
ATOM 606 C CA . ALA A 1 82 ? 16.066 21.838 -7.413 1.00 48.84 82 ALA A CA 1
ATOM 607 C C . ALA A 1 82 ? 17.171 22.830 -7.044 1.00 48.84 82 ALA A C 1
ATOM 609 O O . ALA A 1 82 ? 17.077 23.556 -6.057 1.00 48.84 82 ALA A O 1
ATOM 610 N N . ALA A 1 83 ? 18.298 22.743 -7.752 1.00 49.31 83 ALA A N 1
ATOM 611 C CA . ALA A 1 83 ? 19.321 23.758 -7.703 1.00 49.31 83 ALA A CA 1
ATOM 612 C C . ALA A 1 83 ? 18.624 25.028 -8.177 1.00 49.31 83 ALA A C 1
ATOM 614 O O . ALA A 1 83 ? 18.266 25.140 -9.349 1.00 49.31 83 ALA A O 1
ATOM 615 N N . ALA A 1 84 ? 18.350 25.922 -7.230 1.00 51.09 84 ALA A N 1
ATOM 616 C CA . ALA A 1 84 ? 18.032 27.298 -7.530 1.00 51.09 84 ALA A CA 1
ATOM 617 C C . ALA A 1 84 ? 19.097 27.782 -8.519 1.00 51.09 84 ALA A C 1
ATOM 619 O O . ALA A 1 84 ? 20.283 27.842 -8.192 1.00 51.09 84 ALA A O 1
ATOM 620 N N . LEU A 1 85 ? 18.677 28.014 -9.761 1.00 55.84 85 LEU A N 1
ATOM 621 C CA . LEU A 1 85 ? 19.447 28.816 -10.687 1.00 55.84 85 LEU A CA 1
ATOM 622 C C . LEU A 1 85 ? 19.376 30.229 -10.107 1.00 55.84 85 LEU A C 1
ATOM 624 O O . LEU A 1 85 ? 18.356 30.905 -10.235 1.00 55.84 85 LEU A O 1
ATOM 628 N N . GLU A 1 86 ? 20.421 30.633 -9.393 1.00 58.19 86 GLU A N 1
ATOM 629 C CA . GLU A 1 86 ? 20.671 32.047 -9.125 1.00 58.19 86 GLU A CA 1
ATOM 630 C C . GLU A 1 86 ? 20.695 32.754 -10.494 1.00 58.19 86 GLU A C 1
ATOM 632 O O . GLU A 1 86 ? 21.405 32.285 -11.395 1.00 58.19 86 GLU A O 1
ATOM 637 N N . PRO A 1 87 ? 19.909 33.821 -10.723 1.00 60.19 87 PRO A N 1
ATOM 638 C CA . PRO A 1 87 ? 20.017 34.569 -11.962 1.00 60.19 87 PRO A CA 1
ATOM 639 C C . PRO A 1 87 ? 21.406 35.207 -12.023 1.00 60.19 87 PRO A C 1
ATOM 641 O O . PRO A 1 87 ? 21.815 35.945 -11.128 1.00 60.19 87 PRO A O 1
ATOM 644 N N . ALA A 1 88 ? 22.147 34.877 -13.077 1.00 55.44 88 ALA A N 1
ATOM 645 C CA . ALA A 1 88 ? 23.402 35.532 -13.384 1.00 55.44 88 ALA A CA 1
ATOM 646 C C . ALA A 1 88 ? 23.128 36.955 -13.897 1.00 55.44 88 ALA A C 1
ATOM 648 O O . ALA A 1 88 ? 22.425 37.109 -14.896 1.00 55.44 88 ALA A O 1
ATOM 649 N N . THR A 1 89 ? 23.782 37.912 -13.229 1.00 59.25 89 THR A N 1
ATOM 650 C CA . THR A 1 89 ? 23.989 39.331 -13.583 1.00 59.25 89 THR A CA 1
ATOM 651 C C . THR A 1 89 ? 22.819 40.288 -13.386 1.00 59.25 89 THR A C 1
ATOM 653 O O . THR A 1 89 ? 21.759 40.129 -14.023 1.00 59.25 89 THR A O 1
#

Sequence (89 aa):
MDWRSHIRSLVDAGAPIGVIAAHMQVSPSAVSEILAGRTKSPRADAAFRLARVNAQTPLKRDSDGRVVAFAVPLDPVETGKAAALEPAT

Organism: NCBI:txid2480810

Radius of gyration: 15.9 Å; chains: 1; bounding box: 35×54×27 Å